Protein AF-A0A4Q5M179-F1 (afdb_monomer_lite)

pLDDT: mean 71.08, std 13.25, range [35.0, 88.94]

Secondary structure (DSSP, 8-state):
-HHHHHHHHHHHHHHHHHHHHHTT-HHHHHHHHHHHHHHHSHHHHHHHHHHHHHHHHHHHHHTT-SS------HHHHHHHHHS-GGGHHHHHHHHHS-HHHHHHHHHHHHHSSEEPPGGGHHHHHHHHHTT-EEESSSSTTT-SEEEE-HHHHHHHHHHHHHT--

Radius of gyration: 29.28 Å; chains: 1; bounding box: 55×24×81 Å

Organism: NCBI:txid2492393

Sequence (165 aa):
MQKLKKPFLIVILLALCGYATYEKMQTLAIVAIILLILVLYIEVVKRFADLLFALASKTRQARIGEVEFNIHDPLKQAIIENIEIDKSWAKAIFAELSSSHIGLLLAISKAGKFKCQNNIKNTLRDLRAKGLLEHNKPSMTDSDTVWLTDFGTELVQIITTSTKK

Structure (mmCIF, N/CA/C/O backbone):
data_AF-A0A4Q5M179-F1
#
_entry.id   AF-A0A4Q5M179-F1
#
loop_
_atom_site.group_PDB
_atom_site.id
_atom_site.type_symbol
_atom_site.label_atom_id
_atom_site.label_alt_id
_atom_site.label_comp_id
_atom_site.label_asym_id
_atom_site.label_entity_id
_atom_site.label_seq_id
_atom_site.pdbx_PDB_ins_code
_atom_site.Cartn_x
_atom_site.Cartn_y
_atom_site.Cartn_z
_atom_site.occupancy
_atom_site.B_iso_or_equiv
_atom_site.auth_seq_id
_atom_site.auth_comp_id
_atom_site.auth_asym_id
_atom_site.auth_atom_id
_atom_site.pdbx_PDB_model_num
ATOM 1 N N . MET A 1 1 ? 24.301 -11.631 -25.059 1.00 43.28 1 MET A N 1
ATOM 2 C CA . MET A 1 1 ? 24.292 -11.716 -26.543 1.00 43.28 1 MET A CA 1
ATOM 3 C C . MET A 1 1 ? 23.771 -10.472 -27.288 1.00 43.28 1 MET A C 1
ATOM 5 O O . MET A 1 1 ? 24.171 -10.299 -28.428 1.00 43.28 1 MET A O 1
ATOM 9 N N . GLN A 1 2 ? 22.922 -9.591 -26.728 1.00 49.38 2 GLN A N 1
ATOM 10 C CA . GLN A 1 2 ? 22.408 -8.412 -27.470 1.00 49.38 2 GLN A CA 1
ATOM 11 C C . GLN A 1 2 ? 23.420 -7.260 -27.659 1.00 49.38 2 GLN A C 1
ATOM 13 O O . GLN A 1 2 ? 23.359 -6.567 -28.671 1.00 49.38 2 GLN A O 1
ATOM 18 N N . LYS A 1 3 ? 24.376 -7.072 -26.736 1.00 52.25 3 LYS A N 1
ATOM 19 C CA . LYS A 1 3 ? 25.337 -5.951 -26.794 1.00 52.25 3 LYS A CA 1
ATOM 20 C C . LYS A 1 3 ? 26.314 -6.024 -27.977 1.00 52.25 3 LYS A C 1
ATOM 22 O O . LYS A 1 3 ? 26.629 -4.988 -28.536 1.00 52.25 3 LYS A O 1
ATOM 27 N N . LEU A 1 4 ? 26.725 -7.225 -28.399 1.00 55.75 4 LEU A N 1
ATOM 28 C CA . LEU A 1 4 ? 27.600 -7.424 -29.570 1.00 55.75 4 LEU A CA 1
ATOM 29 C C . LEU A 1 4 ? 26.869 -7.269 -30.915 1.00 55.75 4 LEU A C 1
ATOM 31 O O . LEU A 1 4 ? 27.500 -6.959 -31.918 1.00 55.75 4 LEU A O 1
ATOM 35 N N . LYS A 1 5 ? 25.539 -7.434 -30.947 1.00 65.19 5 LYS A N 1
ATOM 36 C CA . LYS A 1 5 ? 24.752 -7.330 -32.188 1.00 65.19 5 LYS A CA 1
ATOM 37 C C . LYS A 1 5 ? 24.554 -5.882 -32.644 1.00 65.19 5 LYS A C 1
ATOM 39 O O . LYS A 1 5 ? 24.531 -5.632 -33.839 1.00 65.19 5 LYS A O 1
ATOM 44 N N . LYS A 1 6 ? 24.451 -4.927 -31.711 1.00 67.56 6 LYS A N 1
ATOM 45 C CA . LYS A 1 6 ? 24.296 -3.492 -32.016 1.00 67.56 6 LYS A CA 1
ATOM 46 C C . LYS A 1 6 ? 25.460 -2.886 -32.816 1.00 67.56 6 LYS A C 1
ATOM 48 O O . LYS A 1 6 ? 25.179 -2.331 -33.873 1.00 67.56 6 LYS A O 1
ATOM 53 N N . PRO A 1 7 ? 26.733 -2.983 -32.376 1.00 74.12 7 PRO A N 1
ATOM 54 C CA . PRO A 1 7 ? 27.845 -2.399 -33.124 1.00 74.12 7 PRO A CA 1
ATOM 55 C C . PRO A 1 7 ? 27.995 -3.055 -34.500 1.00 74.12 7 PRO A C 1
ATOM 57 O O . PRO A 1 7 ? 28.206 -2.359 -35.484 1.00 74.12 7 PRO A O 1
ATOM 60 N N . PHE A 1 8 ? 27.777 -4.369 -34.594 1.00 78.56 8 PHE A N 1
ATOM 61 C CA . PHE A 1 8 ? 27.796 -5.089 -35.867 1.00 78.56 8 PHE A CA 1
ATOM 62 C C . PHE A 1 8 ? 26.708 -4.599 -36.841 1.00 78.56 8 PHE A C 1
ATOM 64 O O . PHE A 1 8 ? 26.979 -4.365 -38.015 1.00 78.56 8 PHE A O 1
ATOM 71 N N . LEU A 1 9 ? 25.489 -4.369 -36.345 1.00 76.50 9 LEU A N 1
ATOM 72 C CA . LEU A 1 9 ? 24.370 -3.873 -37.149 1.00 76.50 9 LEU A CA 1
ATOM 73 C C . LEU A 1 9 ? 24.590 -2.426 -37.628 1.00 76.50 9 LEU A C 1
ATOM 75 O O . LEU A 1 9 ? 24.253 -2.102 -38.763 1.00 76.50 9 LEU A O 1
ATOM 79 N N . ILE A 1 10 ? 25.205 -1.577 -36.796 1.00 78.69 10 ILE A N 1
ATOM 80 C CA . ILE A 1 10 ? 25.577 -0.198 -37.159 1.00 78.69 10 ILE A CA 1
ATOM 81 C C . ILE A 1 10 ? 26.621 -0.195 -38.284 1.00 78.69 10 ILE A C 1
ATOM 83 O O . ILE A 1 10 ? 26.483 0.570 -39.235 1.00 78.69 10 ILE A O 1
ATOM 87 N N . VAL A 1 11 ? 27.627 -1.073 -38.215 1.00 81.69 11 VAL A N 1
ATOM 88 C CA . VAL A 1 11 ? 28.660 -1.195 -39.259 1.00 81.69 11 VAL A CA 1
ATOM 89 C C . VAL A 1 11 ? 28.051 -1.633 -40.594 1.00 81.69 11 VAL A C 1
ATOM 91 O O . VAL A 1 11 ? 28.370 -1.047 -41.627 1.00 81.69 11 VAL A O 1
ATOM 94 N N . ILE A 1 12 ? 27.124 -2.598 -40.581 1.00 81.75 12 ILE A N 1
ATOM 95 C CA . ILE A 1 12 ? 26.412 -3.032 -41.794 1.00 81.75 12 ILE A CA 1
ATOM 96 C C . ILE A 1 12 ? 25.579 -1.888 -42.382 1.00 81.75 12 ILE A C 1
ATOM 98 O O . ILE A 1 12 ? 25.633 -1.659 -43.586 1.00 81.75 12 ILE A O 1
ATOM 102 N N . LEU A 1 13 ? 24.842 -1.143 -41.552 1.00 78.44 13 LEU A N 1
ATOM 103 C CA . LEU A 1 13 ? 24.022 -0.010 -42.000 1.00 78.44 13 LEU A CA 1
ATOM 104 C C . LEU A 1 13 ? 24.863 1.134 -42.583 1.00 78.44 13 LEU A C 1
ATOM 106 O O . LEU A 1 13 ? 24.464 1.721 -43.586 1.00 78.44 13 LEU A O 1
ATOM 110 N N . LEU A 1 14 ? 26.037 1.421 -42.010 1.00 79.81 14 LEU A N 1
ATOM 111 C CA . LEU A 1 14 ? 26.976 2.408 -42.558 1.00 79.81 14 LEU A CA 1
ATOM 112 C C . LEU A 1 14 ? 27.533 1.974 -43.917 1.00 79.81 14 LEU A C 1
ATOM 114 O O . LEU A 1 14 ? 27.564 2.782 -44.845 1.00 79.81 14 LEU A O 1
ATOM 118 N N . ALA A 1 15 ? 27.918 0.703 -44.059 1.00 80.12 15 ALA A N 1
ATOM 119 C CA . ALA A 1 15 ? 28.390 0.155 -45.330 1.00 80.12 15 ALA A CA 1
ATOM 120 C C . ALA A 1 15 ? 27.290 0.184 -46.406 1.00 80.12 15 ALA A C 1
ATOM 122 O O . ALA A 1 15 ? 27.542 0.598 -47.537 1.00 80.12 15 ALA A O 1
ATOM 123 N N . LEU A 1 16 ? 26.055 -0.176 -46.038 1.00 78.69 16 LEU A N 1
ATOM 124 C CA . LEU A 1 16 ? 24.899 -0.137 -46.935 1.00 78.69 16 LEU A CA 1
ATOM 125 C C . LEU A 1 16 ? 24.558 1.297 -47.361 1.00 78.69 16 LEU A C 1
ATOM 127 O O . LEU A 1 16 ? 24.236 1.535 -48.520 1.00 78.69 16 LEU A O 1
ATOM 131 N N . CYS A 1 17 ? 24.659 2.256 -46.438 1.00 76.81 17 CYS A N 1
ATOM 132 C CA . CYS A 1 17 ? 24.431 3.669 -46.719 1.00 76.81 17 CYS A CA 1
ATOM 133 C C . CYS A 1 17 ? 25.499 4.224 -47.671 1.00 76.81 17 CYS A C 1
ATOM 135 O O . CYS A 1 17 ? 25.160 4.892 -48.648 1.00 76.81 17 CYS A O 1
ATOM 137 N N . GLY A 1 18 ? 26.777 3.910 -47.438 1.00 75.38 18 GLY A N 1
ATOM 138 C CA . GLY A 1 18 ? 27.869 4.297 -48.336 1.00 75.38 18 GLY A CA 1
ATOM 139 C C . GLY A 1 18 ? 27.685 3.730 -49.745 1.00 75.38 18 GLY A C 1
ATOM 140 O O . GLY A 1 18 ? 27.782 4.467 -50.725 1.00 75.38 18 GLY A O 1
ATOM 141 N N . TYR A 1 19 ? 27.319 2.449 -49.842 1.00 80.31 19 TYR A N 1
ATOM 142 C CA . TYR A 1 19 ? 27.065 1.779 -51.117 1.00 80.31 19 TYR A CA 1
ATOM 143 C C . TYR A 1 19 ? 25.837 2.343 -51.854 1.00 80.31 19 TYR A C 1
ATOM 145 O O . TYR A 1 19 ? 25.917 2.661 -53.038 1.00 80.31 19 TYR A O 1
ATOM 153 N N . ALA A 1 20 ? 24.722 2.561 -51.153 1.00 78.25 20 ALA A N 1
ATOM 154 C CA . ALA A 1 20 ? 23.508 3.133 -51.739 1.00 78.25 20 ALA A CA 1
ATOM 155 C C . ALA A 1 20 ? 23.716 4.569 -52.248 1.00 78.25 20 ALA A C 1
ATOM 157 O O . ALA A 1 20 ? 23.152 4.956 -53.271 1.00 78.25 20 ALA A O 1
ATOM 158 N N . THR A 1 21 ? 24.543 5.357 -51.553 1.00 74.56 21 THR A N 1
ATOM 159 C CA . THR A 1 21 ? 24.880 6.724 -51.978 1.00 74.56 21 THR A CA 1
ATOM 160 C C . THR A 1 21 ? 25.769 6.710 -53.226 1.00 74.56 21 THR A C 1
ATOM 162 O O . THR A 1 21 ? 25.580 7.535 -54.118 1.00 74.56 21 THR A O 1
ATOM 165 N N . TYR A 1 22 ? 26.687 5.742 -53.325 1.00 79.69 22 TYR A N 1
ATOM 166 C CA . TYR A 1 22 ? 27.546 5.538 -54.496 1.00 79.69 22 TYR A CA 1
ATOM 167 C C . TYR A 1 22 ? 26.743 5.149 -55.751 1.00 79.69 22 TYR A C 1
ATOM 169 O O . TYR A 1 22 ? 26.919 5.752 -56.807 1.00 79.69 22 TYR A O 1
ATOM 177 N N . GLU A 1 23 ? 25.786 4.228 -55.613 1.00 83.69 23 GLU A N 1
ATOM 17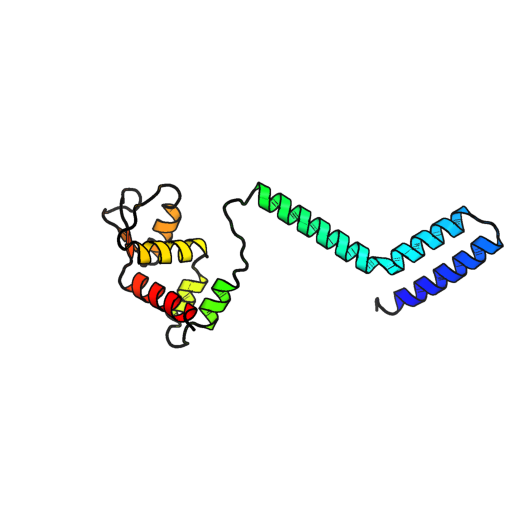8 C CA . GLU A 1 23 ? 24.858 3.794 -56.677 1.00 83.69 23 GLU A CA 1
ATOM 179 C C . GLU A 1 23 ? 23.720 4.802 -56.962 1.00 83.69 23 GLU A C 1
ATOM 181 O O . GLU A 1 23 ? 22.835 4.541 -57.775 1.00 83.69 23 GLU A O 1
ATOM 186 N N . LYS A 1 24 ? 23.711 5.974 -56.305 1.00 78.44 24 LYS A N 1
ATOM 187 C CA . LYS A 1 24 ? 22.660 7.010 -56.421 1.00 78.44 24 LYS A CA 1
ATOM 188 C 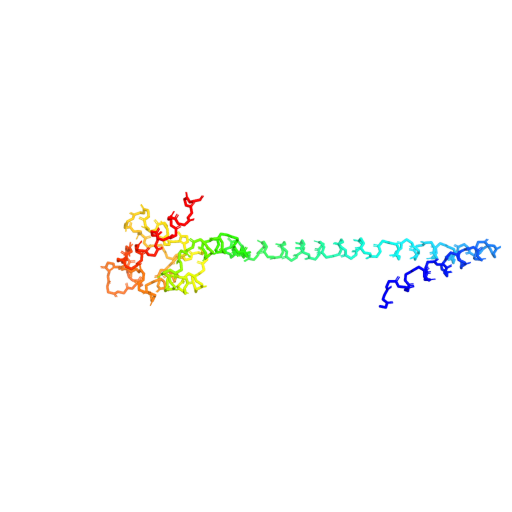C . LYS A 1 24 ? 21.242 6.514 -56.082 1.00 78.44 24 LYS A C 1
ATOM 190 O O . LYS A 1 24 ? 20.249 7.113 -56.500 1.00 78.44 24 LYS A O 1
ATOM 195 N N . MET A 1 25 ? 21.120 5.469 -55.265 1.00 80.06 25 MET A N 1
ATOM 196 C CA . MET A 1 25 ? 19.843 4.924 -54.791 1.00 80.06 25 MET A CA 1
ATOM 197 C C . MET A 1 25 ? 19.331 5.719 -53.582 1.00 80.06 25 MET A C 1
ATOM 199 O O . MET A 1 25 ? 19.440 5.298 -52.428 1.00 80.06 25 MET A O 1
ATOM 203 N N . GLN A 1 26 ? 18.765 6.898 -53.854 1.00 76.62 26 GLN A N 1
ATOM 204 C CA . GLN A 1 26 ? 18.346 7.873 -52.836 1.00 76.62 26 GLN A CA 1
ATOM 205 C C . GLN A 1 26 ? 17.355 7.304 -51.809 1.00 76.62 26 GLN A C 1
ATOM 207 O O . GLN A 1 26 ? 17.496 7.547 -50.612 1.00 76.62 26 GLN A O 1
ATOM 212 N N . THR A 1 27 ? 16.379 6.510 -52.250 1.00 76.75 27 THR A N 1
ATOM 213 C CA . THR A 1 27 ? 15.378 5.887 -51.369 1.00 76.75 27 THR A CA 1
ATOM 214 C C . THR A 1 27 ? 16.014 4.914 -50.381 1.00 76.75 27 THR A C 1
ATOM 216 O O . THR A 1 27 ? 15.678 4.921 -49.199 1.00 76.75 27 THR A O 1
ATOM 219 N N . LEU A 1 28 ? 16.978 4.117 -50.840 1.00 74.81 28 LEU A N 1
ATOM 220 C CA . LEU A 1 28 ? 17.655 3.108 -50.029 1.00 74.81 28 LEU A CA 1
ATOM 221 C C . LEU A 1 28 ? 18.614 3.757 -49.017 1.00 74.81 28 LEU A C 1
ATOM 223 O O . LEU A 1 28 ? 18.662 3.337 -47.860 1.00 74.81 28 LEU A O 1
ATOM 227 N N . ALA A 1 29 ? 19.286 4.844 -49.407 1.00 71.94 29 ALA A N 1
ATOM 228 C CA . ALA A 1 29 ? 20.099 5.660 -48.505 1.00 71.94 29 ALA A CA 1
ATOM 229 C C . ALA A 1 29 ? 19.256 6.319 -47.395 1.00 71.94 29 ALA A C 1
ATOM 231 O O . ALA A 1 29 ? 19.616 6.239 -46.221 1.00 71.94 29 ALA A O 1
ATOM 232 N N . ILE A 1 30 ? 18.097 6.900 -47.733 1.00 76.56 30 ILE A N 1
ATOM 233 C CA . ILE A 1 30 ? 17.184 7.503 -46.745 1.00 76.56 30 ILE A CA 1
ATOM 234 C C . ILE A 1 30 ? 16.686 6.446 -45.751 1.00 76.56 30 ILE A C 1
ATOM 236 O O . ILE A 1 30 ? 16.723 6.669 -44.540 1.00 76.56 30 ILE A O 1
ATOM 240 N N . VAL A 1 31 ? 16.273 5.272 -46.237 1.00 78.69 31 VAL A N 1
ATOM 241 C CA . VAL A 1 31 ? 15.811 4.170 -45.377 1.00 78.69 31 VAL A CA 1
ATOM 242 C C . VAL A 1 31 ? 16.931 3.669 -44.456 1.00 78.69 31 VAL A C 1
ATOM 244 O O . VAL A 1 31 ? 16.685 3.444 -43.269 1.00 78.69 31 VAL A O 1
ATOM 247 N N . ALA A 1 32 ? 18.166 3.550 -44.953 1.00 77.25 32 ALA A N 1
ATOM 248 C CA . ALA A 1 32 ? 19.320 3.154 -44.146 1.00 77.25 32 ALA A CA 1
ATOM 249 C C . ALA A 1 32 ? 19.644 4.179 -43.044 1.00 77.25 32 ALA A C 1
ATOM 251 O O . ALA A 1 32 ? 19.895 3.790 -41.902 1.00 77.25 32 ALA A O 1
ATOM 252 N N . ILE A 1 33 ? 19.571 5.480 -43.346 1.00 76.69 33 ILE A N 1
ATOM 253 C CA . ILE A 1 33 ? 19.769 6.556 -42.361 1.00 76.69 33 ILE A CA 1
ATOM 254 C C . ILE A 1 33 ? 18.683 6.509 -41.279 1.00 76.69 33 ILE A C 1
ATOM 256 O O . ILE A 1 33 ? 18.998 6.565 -40.089 1.00 76.69 33 ILE A O 1
ATOM 260 N N . ILE A 1 34 ? 17.415 6.347 -41.667 1.00 80.12 34 ILE A N 1
ATOM 261 C CA . ILE A 1 34 ? 16.295 6.238 -40.718 1.00 80.12 34 ILE A CA 1
ATOM 262 C C . ILE A 1 34 ? 16.485 5.025 -39.798 1.00 80.12 34 ILE A C 1
ATOM 264 O O . ILE A 1 34 ? 16.346 5.148 -38.580 1.00 80.12 34 ILE A O 1
ATOM 268 N N . LEU A 1 35 ? 16.853 3.866 -40.351 1.00 78.06 35 LEU A N 1
ATOM 269 C CA . LEU A 1 35 ? 17.124 2.657 -39.568 1.00 78.06 35 LEU A CA 1
ATOM 270 C C . LEU A 1 35 ? 18.316 2.830 -38.621 1.00 78.06 35 LEU A C 1
ATOM 272 O O . LEU A 1 35 ? 18.264 2.359 -37.485 1.00 78.06 35 LEU A O 1
ATOM 276 N N . LEU A 1 36 ? 19.366 3.532 -39.049 1.00 78.75 36 LEU A N 1
ATOM 277 C CA . LEU A 1 36 ? 20.541 3.811 -38.225 1.00 78.75 36 LEU A CA 1
ATOM 278 C C . LEU A 1 36 ? 20.185 4.697 -37.022 1.00 78.75 36 LEU A C 1
ATOM 280 O O . LEU A 1 36 ? 20.564 4.377 -35.893 1.00 78.75 36 LEU A O 1
ATOM 284 N N . ILE A 1 37 ? 19.379 5.742 -37.233 1.00 77.25 37 ILE A N 1
ATOM 285 C CA . ILE A 1 37 ? 18.831 6.574 -36.151 1.00 77.25 37 ILE A CA 1
ATOM 286 C C . ILE A 1 37 ? 17.985 5.710 -35.207 1.00 77.25 37 ILE A C 1
ATOM 288 O O . ILE A 1 37 ? 18.162 5.752 -33.990 1.00 77.25 37 ILE A O 1
ATOM 292 N N . LEU A 1 38 ? 17.108 4.866 -35.747 1.00 74.75 38 LEU A N 1
ATOM 293 C CA . LEU A 1 38 ? 16.210 4.034 -34.948 1.00 74.75 38 LEU A CA 1
ATOM 294 C C . LEU A 1 38 ? 16.976 3.031 -34.069 1.00 74.75 38 LEU A C 1
ATOM 296 O O . LEU A 1 38 ? 16.608 2.821 -32.916 1.00 74.75 38 LEU A O 1
ATOM 300 N N . VAL A 1 39 ? 18.077 2.463 -34.567 1.00 77.44 39 VAL A N 1
ATOM 301 C CA . VAL A 1 39 ? 18.948 1.542 -33.815 1.00 77.44 39 VAL A CA 1
ATOM 302 C C . VAL A 1 39 ? 19.731 2.263 -32.715 1.00 77.44 39 VAL A C 1
ATOM 304 O O . VAL A 1 39 ? 19.843 1.727 -31.607 1.00 77.44 39 VAL A O 1
ATOM 307 N N . LEU A 1 40 ? 20.238 3.470 -32.986 1.00 73.31 40 LEU A N 1
ATOM 308 C CA . LEU A 1 40 ? 20.937 4.293 -31.990 1.00 73.31 40 LEU A CA 1
ATOM 309 C C . LEU A 1 40 ? 19.998 4.715 -30.857 1.00 73.31 40 LEU A C 1
ATOM 311 O O . LEU A 1 40 ? 20.344 4.595 -29.681 1.00 73.31 40 LEU A O 1
ATOM 315 N N . TYR A 1 41 ? 18.782 5.130 -31.203 1.00 73.81 41 TYR A N 1
ATOM 316 C CA . TYR A 1 41 ? 17.801 5.636 -30.249 1.00 73.81 41 TYR A CA 1
ATOM 317 C C . TYR A 1 41 ? 16.826 4.570 -29.745 1.00 73.81 41 TYR A C 1
ATOM 319 O O . TYR A 1 41 ? 15.918 4.905 -28.994 1.00 73.81 41 TYR A O 1
ATOM 327 N N . ILE A 1 42 ? 17.011 3.283 -30.060 1.00 73.06 42 ILE A N 1
ATOM 328 C CA . ILE A 1 42 ? 16.057 2.225 -29.680 1.00 73.06 42 ILE A CA 1
ATOM 329 C C . ILE A 1 42 ? 15.828 2.139 -28.164 1.00 73.06 42 ILE A C 1
ATOM 331 O O . ILE A 1 42 ? 14.733 1.814 -27.715 1.00 73.06 42 ILE A O 1
ATOM 335 N N . GLU A 1 43 ? 16.848 2.445 -27.358 1.00 68.44 43 GLU A N 1
ATOM 336 C CA . GLU A 1 43 ? 16.732 2.483 -25.893 1.00 68.44 43 GLU A CA 1
ATOM 337 C C . GLU A 1 43 ? 15.994 3.733 -25.408 1.00 68.44 43 GLU A C 1
ATOM 339 O O . GLU A 1 43 ? 15.221 3.657 -24.456 1.00 68.44 43 GLU A O 1
ATOM 344 N N . VAL A 1 44 ? 16.178 4.862 -26.094 1.00 68.25 44 VAL A N 1
ATOM 345 C CA . VAL A 1 44 ? 15.466 6.114 -25.815 1.00 68.25 44 VAL A CA 1
ATOM 346 C C . VAL A 1 44 ? 13.997 5.971 -26.207 1.00 68.25 44 VAL A C 1
ATOM 348 O O . VAL A 1 44 ? 13.128 6.268 -25.398 1.00 68.25 44 VAL A O 1
ATOM 351 N N . VAL A 1 45 ? 13.704 5.419 -27.386 1.00 66.81 45 VAL A N 1
ATOM 352 C CA . VAL A 1 45 ? 12.340 5.144 -27.861 1.00 66.81 45 VAL A CA 1
ATOM 353 C C . VAL A 1 45 ? 11.629 4.152 -26.946 1.00 66.81 45 VAL A C 1
ATOM 355 O O . VAL A 1 45 ? 10.471 4.375 -26.618 1.00 66.81 45 VAL A O 1
ATOM 358 N N . LYS A 1 46 ? 12.313 3.105 -26.464 1.00 68.75 46 LYS A N 1
ATOM 359 C CA . LYS A 1 46 ? 11.741 2.199 -25.454 1.00 68.75 46 LYS A CA 1
ATOM 360 C C . LYS A 1 46 ? 11.427 2.919 -24.150 1.00 68.75 46 LYS A C 1
ATOM 362 O O . LYS A 1 46 ? 10.320 2.779 -23.658 1.00 68.75 46 LYS A O 1
ATOM 367 N N . ARG A 1 47 ? 12.340 3.752 -23.640 1.00 64.81 47 ARG A N 1
ATOM 368 C CA . ARG A 1 47 ? 12.071 4.567 -22.443 1.00 64.81 47 ARG A CA 1
ATOM 369 C C . ARG A 1 47 ? 10.902 5.526 -22.647 1.00 64.81 47 ARG A C 1
ATOM 371 O O . ARG A 1 47 ? 10.095 5.675 -21.743 1.00 64.81 47 ARG A O 1
ATOM 378 N N . PHE A 1 48 ? 10.783 6.152 -23.816 1.00 67.19 48 PHE A N 1
ATOM 379 C CA . PHE A 1 48 ? 9.646 7.013 -24.141 1.00 67.19 48 PHE A CA 1
ATOM 380 C C . PHE A 1 48 ? 8.343 6.225 -24.279 1.00 67.19 48 PHE A C 1
ATOM 382 O O . PHE A 1 48 ? 7.317 6.684 -23.790 1.00 67.19 48 PHE A O 1
ATOM 389 N N . ALA A 1 49 ? 8.370 5.042 -24.891 1.00 67.94 49 ALA A N 1
ATOM 390 C CA . ALA A 1 49 ? 7.211 4.163 -24.984 1.00 67.94 49 ALA A CA 1
ATOM 391 C C . ALA A 1 49 ? 6.776 3.672 -23.597 1.00 67.94 49 ALA A C 1
ATOM 393 O O . ALA A 1 49 ? 5.592 3.735 -23.289 1.00 67.94 49 ALA A O 1
ATOM 394 N N . ASP A 1 50 ? 7.719 3.280 -22.740 1.00 69.69 50 ASP A N 1
ATOM 395 C CA . ASP A 1 50 ? 7.455 2.901 -21.350 1.00 69.69 50 ASP A CA 1
ATOM 396 C C . ASP A 1 50 ? 6.908 4.087 -20.550 1.00 69.69 50 ASP A C 1
ATOM 398 O O . ASP A 1 50 ? 5.962 3.925 -19.787 1.00 69.69 50 ASP A O 1
ATOM 402 N N . LEU A 1 51 ? 7.440 5.297 -20.754 1.00 66.25 51 LEU A N 1
ATOM 403 C CA . LEU A 1 51 ? 6.928 6.518 -20.129 1.00 66.25 51 LEU A CA 1
ATOM 404 C C . LEU A 1 51 ? 5.526 6.874 -20.623 1.00 66.25 51 LEU A C 1
ATOM 406 O O . LEU A 1 51 ? 4.697 7.273 -19.814 1.00 66.25 51 LEU A O 1
ATOM 410 N N . LEU A 1 52 ? 5.236 6.711 -21.914 1.00 69.50 52 LEU A N 1
ATOM 411 C CA . LEU A 1 52 ? 3.908 6.938 -22.484 1.00 69.50 52 LEU A CA 1
ATOM 412 C C . LEU A 1 52 ? 2.910 5.879 -22.020 1.00 69.50 52 LEU A C 1
ATOM 414 O O . LEU A 1 52 ? 1.780 6.228 -21.696 1.00 69.50 52 LEU A O 1
ATOM 418 N N . PHE A 1 53 ? 3.319 4.614 -21.920 1.00 68.19 53 PHE A N 1
ATOM 419 C CA . PHE A 1 53 ? 2.501 3.553 -21.336 1.00 68.19 53 PHE A CA 1
ATOM 420 C C . PHE A 1 53 ? 2.271 3.782 -19.845 1.00 68.19 53 PHE A C 1
ATOM 422 O O . PHE A 1 53 ? 1.143 3.625 -19.389 1.00 68.19 53 PHE A O 1
ATOM 429 N N . ALA A 1 54 ? 3.290 4.214 -19.101 1.00 65.38 54 ALA A N 1
ATOM 430 C CA . ALA A 1 54 ? 3.175 4.569 -17.692 1.00 65.38 54 ALA A CA 1
ATOM 431 C C . ALA A 1 54 ? 2.302 5.814 -17.489 1.00 65.38 54 ALA A C 1
ATOM 433 O O . ALA A 1 54 ? 1.520 5.867 -16.544 1.00 65.38 54 ALA A O 1
ATOM 434 N N . LEU A 1 55 ? 2.386 6.815 -18.371 1.00 61.81 55 LEU A N 1
ATOM 435 C CA . LEU A 1 55 ? 1.480 7.960 -18.347 1.00 61.81 55 LEU A CA 1
ATOM 436 C C . LEU A 1 55 ? 0.062 7.522 -18.700 1.00 61.81 55 LEU A C 1
ATOM 438 O O . LEU A 1 55 ? -0.864 7.878 -17.984 1.00 61.81 55 LEU A O 1
ATOM 442 N N . ALA A 1 56 ? -0.137 6.727 -19.748 1.00 63.44 56 ALA A N 1
ATOM 443 C CA . ALA A 1 56 ? -1.456 6.250 -20.153 1.00 63.44 56 ALA A CA 1
ATOM 444 C C . ALA A 1 56 ? -2.094 5.360 -19.077 1.00 63.44 56 ALA A C 1
ATOM 446 O O . ALA A 1 56 ? -3.283 5.506 -18.787 1.00 63.44 56 ALA A O 1
ATOM 447 N N . SER A 1 57 ? -1.314 4.496 -18.422 1.00 56.81 57 SER A N 1
ATOM 448 C CA . SER A 1 57 ? -1.778 3.681 -17.298 1.00 56.81 57 SER A CA 1
ATOM 449 C C . SER A 1 57 ? -2.108 4.546 -16.085 1.00 56.81 57 SER A C 1
ATOM 451 O O . SER A 1 57 ? -3.161 4.346 -15.486 1.00 56.81 57 SER A O 1
ATOM 453 N N . LYS A 1 58 ? -1.285 5.558 -15.773 1.00 54.72 58 LYS A N 1
ATOM 454 C CA . LYS A 1 58 ? -1.553 6.527 -14.697 1.00 54.72 58 LYS A CA 1
ATOM 455 C C . LYS A 1 58 ? -2.760 7.413 -14.988 1.00 54.72 58 LYS A C 1
ATOM 457 O O . LYS A 1 58 ? -3.522 7.702 -14.079 1.00 54.72 58 LYS A O 1
ATOM 462 N N . THR A 1 59 ? -2.989 7.798 -16.240 1.00 56.72 59 THR A N 1
ATOM 463 C CA . THR A 1 59 ? -4.131 8.642 -16.634 1.00 56.72 59 THR A CA 1
ATOM 464 C C . THR A 1 59 ? -5.430 7.829 -16.650 1.00 56.72 59 THR A C 1
ATOM 466 O O . THR A 1 59 ? -6.482 8.321 -16.247 1.00 56.72 59 THR A O 1
ATOM 469 N N . ARG A 1 60 ? -5.366 6.548 -17.042 1.00 48.09 60 ARG A N 1
ATOM 470 C CA . ARG A 1 60 ? -6.496 5.611 -16.936 1.00 48.09 60 ARG A CA 1
ATOM 471 C C . ARG A 1 60 ? -6.801 5.246 -15.478 1.00 48.09 60 ARG A C 1
ATOM 473 O O . ARG A 1 60 ? -7.972 5.155 -15.129 1.00 48.09 60 ARG A O 1
ATOM 480 N N . GLN A 1 61 ? -5.779 5.113 -14.628 1.00 44.69 61 GLN A N 1
ATOM 481 C CA . GLN A 1 61 ? -5.938 4.983 -13.174 1.00 44.69 61 GLN A CA 1
ATOM 482 C C . GLN A 1 61 ? -6.487 6.263 -12.534 1.00 44.69 61 GLN A C 1
ATOM 484 O O . GLN A 1 61 ? -7.363 6.160 -11.691 1.00 44.69 61 GLN A O 1
ATOM 489 N N . ALA A 1 62 ? -6.081 7.456 -12.971 1.00 43.25 62 ALA A N 1
ATOM 490 C CA . ALA A 1 62 ? -6.610 8.720 -12.451 1.00 43.25 62 ALA A CA 1
ATOM 491 C C . ALA A 1 62 ? -8.105 8.916 -12.760 1.00 43.25 62 ALA A C 1
ATOM 493 O O . ALA A 1 62 ? -8.818 9.527 -11.974 1.00 43.25 62 ALA A O 1
ATOM 494 N N . ARG A 1 63 ? -8.608 8.359 -13.872 1.00 42.72 63 ARG A N 1
ATOM 495 C CA . ARG A 1 63 ? -10.034 8.439 -14.239 1.00 42.72 63 ARG A CA 1
ATOM 496 C C . ARG A 1 63 ? -10.922 7.396 -13.541 1.00 42.72 63 ARG A C 1
ATOM 498 O O . ARG A 1 63 ? -12.139 7.503 -13.626 1.00 42.72 63 ARG A O 1
ATOM 505 N N . ILE A 1 64 ? -10.331 6.385 -12.896 1.00 44.81 64 ILE A N 1
ATOM 506 C CA . ILE A 1 64 ? -11.047 5.304 -12.186 1.00 44.81 64 ILE A CA 1
ATOM 507 C C . ILE A 1 64 ? -10.746 5.316 -10.669 1.00 44.81 64 ILE A C 1
ATOM 509 O O . ILE A 1 64 ? -11.499 4.749 -9.887 1.00 44.81 64 ILE A O 1
ATOM 513 N N . GLY A 1 65 ? -9.682 5.994 -10.231 1.00 35.00 65 GLY A N 1
ATOM 514 C CA . GLY A 1 65 ? -9.084 5.853 -8.904 1.00 35.00 65 GLY A CA 1
ATOM 515 C C . GLY A 1 65 ? -8.883 7.166 -8.154 1.00 35.00 65 GLY A C 1
ATOM 516 O O . GLY A 1 65 ? -7.826 7.366 -7.569 1.00 35.00 65 GLY A O 1
ATOM 517 N N . GLU A 1 66 ? -9.895 8.032 -8.096 1.00 40.41 66 GLU A N 1
ATOM 518 C CA . GLU A 1 66 ? -9.951 9.100 -7.078 1.00 40.41 66 GLU A CA 1
ATOM 519 C C . GLU A 1 66 ? -10.086 8.560 -5.635 1.00 40.41 66 GLU A C 1
ATOM 521 O O . GLU A 1 66 ? -10.160 9.344 -4.695 1.00 40.41 66 GLU A O 1
ATOM 526 N N . VAL A 1 67 ? -10.094 7.238 -5.410 1.00 41.91 67 VAL A N 1
ATOM 527 C CA . VAL A 1 67 ? -10.307 6.667 -4.063 1.00 41.91 67 VAL A CA 1
ATOM 528 C C . VAL A 1 67 ? -9.295 5.591 -3.654 1.00 41.91 67 VAL A C 1
ATOM 530 O O . VAL A 1 67 ? -9.131 5.336 -2.464 1.00 41.91 67 VAL A O 1
ATOM 533 N N . GLU A 1 68 ? -8.525 5.013 -4.573 1.00 36.72 68 GLU A N 1
ATOM 534 C CA . GLU A 1 68 ? -7.526 3.997 -4.221 1.00 36.72 68 GLU A CA 1
ATOM 535 C C . GLU A 1 68 ? -6.131 4.502 -4.555 1.00 36.72 68 GLU A C 1
ATOM 537 O O . GLU A 1 68 ? -5.530 4.186 -5.581 1.00 36.72 68 GLU A O 1
ATOM 542 N N . PHE A 1 69 ? -5.635 5.329 -3.635 1.00 39.16 69 PHE A N 1
ATOM 543 C CA . PHE A 1 69 ? -4.226 5.635 -3.440 1.00 39.16 69 PHE A CA 1
ATOM 544 C C . PHE A 1 69 ? -3.430 4.321 -3.378 1.00 39.16 69 PHE A C 1
ATOM 546 O O . PHE A 1 69 ? -3.183 3.756 -2.315 1.00 39.16 69 PHE A O 1
ATOM 553 N N . ASN A 1 70 ? -3.013 3.830 -4.543 1.00 36.62 70 ASN A N 1
ATOM 554 C CA . ASN A 1 70 ? -1.991 2.807 -4.680 1.00 36.62 70 ASN A CA 1
ATOM 555 C C . ASN A 1 70 ? -0.641 3.474 -4.402 1.00 36.62 70 ASN A C 1
ATOM 557 O O . ASN A 1 70 ? 0.195 3.660 -5.288 1.00 36.62 70 ASN A O 1
ATOM 561 N N . ILE A 1 71 ? -0.464 3.913 -3.156 1.00 42.56 71 ILE A N 1
ATOM 562 C CA . ILE A 1 71 ? 0.863 4.128 -2.624 1.00 42.56 71 ILE A CA 1
ATOM 563 C C . ILE A 1 71 ? 1.373 2.716 -2.347 1.00 42.56 71 ILE A C 1
ATOM 565 O O . ILE A 1 71 ? 0.909 2.025 -1.442 1.00 42.56 71 ILE A O 1
ATOM 569 N N . HIS A 1 72 ? 2.333 2.271 -3.151 1.00 43.12 72 HIS A N 1
ATOM 570 C CA . HIS A 1 72 ? 3.434 1.472 -2.625 1.00 43.12 72 HIS A CA 1
ATOM 571 C C . HIS A 1 72 ? 4.033 2.311 -1.490 1.00 43.12 72 HIS A C 1
ATOM 573 O O . HIS A 1 72 ? 4.877 3.156 -1.751 1.00 43.12 72 HIS A O 1
ATOM 579 N N . ASP A 1 73 ? 3.435 2.224 -0.301 1.00 53.09 73 ASP A N 1
ATOM 580 C CA . ASP A 1 73 ? 3.471 3.277 0.711 1.00 53.09 73 ASP A CA 1
ATOM 581 C C . ASP A 1 73 ? 4.833 3.281 1.410 1.00 53.09 73 ASP A C 1
ATOM 583 O O . ASP A 1 73 ? 5.051 2.438 2.287 1.00 53.09 73 ASP A O 1
ATOM 587 N N . PRO A 1 74 ? 5.769 4.192 1.057 1.00 54.00 74 PRO A N 1
ATOM 588 C CA . PRO A 1 74 ? 7.052 4.270 1.751 1.00 54.00 74 PRO A CA 1
ATOM 589 C C . PRO A 1 74 ? 6.837 4.556 3.245 1.00 54.00 74 PRO A C 1
ATOM 591 O O . PRO A 1 74 ? 7.653 4.162 4.069 1.00 54.00 74 PRO A O 1
ATOM 594 N N . LEU A 1 75 ? 5.693 5.149 3.609 1.00 55.47 75 LEU A N 1
ATOM 595 C CA . LEU A 1 75 ? 5.228 5.311 4.984 1.00 55.47 75 LEU A CA 1
ATOM 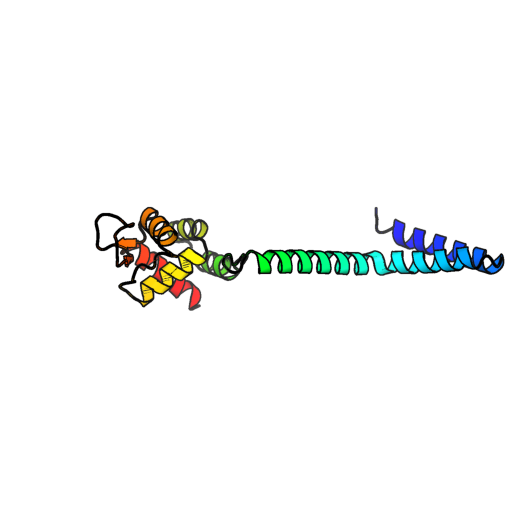596 C C . LEU A 1 75 ? 4.946 3.974 5.676 1.00 55.47 75 LEU A C 1
ATOM 598 O O . LEU A 1 75 ? 5.358 3.788 6.816 1.00 55.47 75 LEU A O 1
ATOM 602 N N . LYS A 1 76 ? 4.286 3.019 5.009 1.00 58.09 76 LYS A N 1
ATOM 603 C CA . LYS A 1 76 ? 3.983 1.708 5.605 1.00 58.09 76 LYS A CA 1
ATOM 604 C C . LYS A 1 76 ? 5.261 0.896 5.821 1.00 58.09 76 LYS A C 1
ATOM 606 O O . LYS A 1 76 ? 5.403 0.272 6.868 1.00 58.09 76 LYS A O 1
ATOM 611 N N . GLN A 1 77 ? 6.205 0.948 4.878 1.00 58.72 77 GLN A N 1
ATOM 612 C CA . GLN A 1 77 ? 7.530 0.338 5.052 1.00 58.72 77 GLN A CA 1
ATOM 613 C C . GLN A 1 77 ? 8.334 1.013 6.169 1.00 58.72 77 GLN A C 1
ATOM 615 O O . GLN A 1 77 ? 8.806 0.313 7.060 1.00 58.72 77 GLN A O 1
ATOM 620 N N . ALA A 1 78 ? 8.398 2.347 6.198 1.00 59.25 78 ALA A N 1
ATOM 621 C CA . ALA A 1 78 ? 9.097 3.084 7.250 1.00 59.25 78 ALA A CA 1
ATOM 622 C C . ALA A 1 78 ? 8.508 2.823 8.646 1.00 59.25 78 ALA A C 1
ATOM 624 O O . ALA A 1 78 ? 9.253 2.716 9.616 1.00 59.25 78 ALA A O 1
ATOM 625 N N . ILE A 1 79 ? 7.185 2.674 8.768 1.00 59.38 79 ILE A N 1
ATOM 626 C CA . ILE A 1 79 ? 6.543 2.305 10.035 1.00 59.38 79 ILE A CA 1
ATOM 627 C C . ILE A 1 79 ? 6.929 0.868 10.424 1.00 59.38 79 ILE A C 1
ATOM 629 O O . ILE A 1 79 ? 7.355 0.640 11.549 1.00 59.38 79 ILE A O 1
ATOM 633 N N . ILE A 1 80 ? 6.856 -0.108 9.512 1.00 60.28 80 ILE A N 1
ATOM 634 C CA . ILE A 1 80 ? 7.205 -1.515 9.809 1.00 60.28 80 ILE A CA 1
ATOM 635 C C . ILE A 1 80 ? 8.685 -1.681 10.203 1.00 60.28 80 ILE A C 1
ATOM 637 O O . ILE A 1 80 ? 8.997 -2.479 11.097 1.00 60.28 80 ILE A O 1
ATOM 641 N N . GLU A 1 81 ? 9.585 -0.935 9.561 1.00 59.09 81 GLU A N 1
ATOM 642 C CA . GLU A 1 81 ? 11.025 -0.945 9.848 1.00 59.09 81 GLU A CA 1
ATOM 643 C C . GLU A 1 81 ? 11.362 -0.265 11.184 1.00 59.09 81 GLU A C 1
ATOM 645 O O . GLU A 1 81 ? 12.212 -0.771 11.914 1.00 59.09 81 GLU A O 1
ATOM 650 N N . ASN A 1 82 ? 10.652 0.811 11.551 1.00 57.75 82 ASN A N 1
ATOM 651 C CA . ASN A 1 82 ? 10.868 1.545 12.806 1.00 57.75 82 ASN A CA 1
ATOM 652 C C . ASN A 1 82 ? 10.101 0.987 14.018 1.00 57.75 82 ASN A C 1
ATOM 654 O O . ASN A 1 82 ? 10.327 1.437 15.143 1.00 57.75 82 ASN A O 1
ATOM 658 N N . ILE A 1 83 ? 9.201 0.016 13.833 1.00 62.06 83 ILE A N 1
ATOM 659 C CA . ILE A 1 83 ? 8.583 -0.699 14.955 1.00 62.06 83 ILE A CA 1
ATOM 660 C C . ILE A 1 83 ? 9.638 -1.604 15.608 1.00 62.06 83 ILE A C 1
ATOM 662 O O . ILE A 1 83 ? 10.196 -2.502 14.966 1.00 62.06 83 ILE A O 1
ATOM 666 N N . GLU A 1 84 ? 9.888 -1.385 16.900 1.00 55.44 84 GLU A N 1
ATOM 667 C CA . GLU A 1 84 ? 10.797 -2.200 17.712 1.00 55.44 84 GLU A CA 1
ATOM 668 C C . GLU A 1 84 ? 10.408 -3.690 17.670 1.00 55.44 84 GLU A C 1
ATOM 670 O O . GLU A 1 84 ? 9.232 -4.062 17.621 1.00 55.44 84 GLU A O 1
ATOM 675 N N . ILE A 1 85 ? 11.425 -4.557 17.642 1.00 52.91 85 ILE A N 1
ATOM 676 C CA . ILE A 1 85 ? 11.307 -6.005 17.395 1.00 52.91 85 ILE A CA 1
ATOM 677 C C . ILE A 1 85 ? 10.415 -6.703 18.442 1.00 52.91 85 ILE A C 1
ATOM 679 O O . ILE A 1 85 ? 9.745 -7.679 18.104 1.00 52.91 85 ILE A O 1
ATOM 683 N N . ASP A 1 86 ? 10.312 -6.154 19.655 1.00 52.44 86 ASP A N 1
ATOM 684 C CA . ASP A 1 86 ? 9.483 -6.695 20.743 1.00 52.44 86 ASP A CA 1
ATOM 685 C C . ASP A 1 86 ? 7.971 -6.667 20.468 1.00 52.44 86 ASP A C 1
ATOM 687 O O . ASP A 1 86 ? 7.205 -7.371 21.125 1.00 52.44 86 ASP A O 1
ATOM 691 N N . LYS A 1 87 ? 7.506 -5.910 19.466 1.00 65.00 87 LYS A N 1
ATOM 692 C CA . LYS A 1 87 ? 6.078 -5.819 19.118 1.00 65.00 87 LYS A CA 1
ATOM 693 C C . LYS A 1 87 ? 5.769 -6.478 17.773 1.00 65.00 87 LYS A C 1
ATOM 695 O O . LYS A 1 87 ? 5.143 -5.887 16.891 1.00 65.00 87 LYS A O 1
ATOM 700 N N . SER A 1 88 ? 6.193 -7.733 17.616 1.00 67.00 88 SER A N 1
ATOM 701 C CA . SER A 1 88 ? 5.940 -8.565 16.425 1.00 67.00 88 SER A CA 1
ATOM 702 C C . SER A 1 88 ? 4.448 -8.690 16.078 1.00 67.00 88 SER A C 1
ATOM 704 O O . SER A 1 88 ? 4.081 -8.661 14.902 1.00 67.00 88 SER A O 1
ATOM 706 N N . TRP A 1 89 ? 3.579 -8.728 17.093 1.00 76.00 89 TRP A N 1
ATOM 707 C CA . TRP A 1 89 ? 2.123 -8.724 16.931 1.00 76.00 89 TRP A CA 1
ATOM 708 C C . TRP A 1 89 ? 1.617 -7.448 16.239 1.00 76.00 89 TRP A C 1
ATOM 710 O O . TRP A 1 89 ? 0.754 -7.520 15.366 1.00 76.00 89 TRP A O 1
ATOM 720 N N . ALA A 1 90 ? 2.199 -6.286 16.554 1.00 71.69 90 ALA A N 1
ATOM 721 C CA . ALA A 1 90 ? 1.832 -5.021 15.928 1.00 71.69 90 ALA A CA 1
ATOM 722 C C . ALA A 1 90 ? 2.246 -5.019 14.452 1.00 71.69 90 ALA A C 1
ATOM 724 O O . ALA A 1 90 ? 1.457 -4.620 13.599 1.00 71.69 90 ALA A O 1
ATOM 725 N N . LYS A 1 91 ? 3.437 -5.546 14.125 1.00 68.06 91 LYS A N 1
ATOM 726 C CA . LYS A 1 91 ? 3.899 -5.690 12.731 1.00 68.06 91 LYS A CA 1
ATOM 727 C C . LYS A 1 91 ? 2.965 -6.568 11.898 1.00 68.06 91 LYS A C 1
ATOM 729 O O . LYS A 1 91 ? 2.649 -6.197 10.769 1.00 68.06 91 LYS A O 1
ATOM 734 N N . ALA A 1 92 ? 2.501 -7.691 12.448 1.00 72.75 92 ALA A N 1
ATOM 735 C CA . ALA A 1 92 ? 1.561 -8.581 11.765 1.00 72.75 92 ALA A CA 1
ATOM 736 C C . ALA A 1 92 ? 0.232 -7.870 11.460 1.00 72.75 92 ALA A C 1
ATOM 738 O O . ALA A 1 92 ? -0.248 -7.897 10.327 1.00 72.75 92 ALA A O 1
ATOM 739 N N . ILE A 1 93 ? -0.311 -7.142 12.438 1.00 74.12 93 ILE A N 1
ATOM 740 C CA . ILE A 1 93 ? -1.556 -6.387 12.260 1.00 74.12 93 ILE A CA 1
ATOM 741 C C . ILE A 1 93 ? -1.367 -5.242 11.258 1.00 74.12 93 ILE A C 1
ATOM 743 O O . ILE A 1 93 ? -2.209 -5.057 10.380 1.00 74.12 93 ILE A O 1
ATOM 747 N N . PHE A 1 94 ? -0.248 -4.514 11.313 1.00 73.50 94 PHE A N 1
ATOM 748 C CA . PHE A 1 94 ? 0.071 -3.475 10.327 1.00 73.50 94 PHE A CA 1
ATOM 749 C C . PHE A 1 94 ? 0.210 -4.011 8.912 1.00 73.50 94 PHE A C 1
ATOM 751 O O . PHE A 1 94 ? -0.239 -3.354 7.972 1.00 73.50 94 PHE A O 1
ATOM 758 N N . ALA A 1 95 ? 0.814 -5.186 8.738 1.00 70.50 95 ALA A N 1
ATOM 759 C CA . ALA A 1 95 ? 0.956 -5.801 7.425 1.00 70.50 95 ALA A CA 1
ATOM 760 C C . ALA A 1 95 ? -0.416 -6.032 6.773 1.00 70.50 95 ALA A C 1
ATOM 762 O O . ALA A 1 95 ? -0.588 -5.716 5.593 1.00 70.50 95 ALA A O 1
ATOM 763 N N . GLU A 1 96 ? -1.406 -6.464 7.555 1.00 73.75 96 GLU A N 1
ATOM 764 C CA . GLU A 1 96 ? -2.770 -6.717 7.085 1.00 73.75 96 GLU A CA 1
ATOM 765 C C . GLU A 1 96 ? -3.636 -5.458 6.918 1.00 73.75 96 GLU A C 1
ATOM 767 O O . GLU A 1 96 ? -4.634 -5.496 6.198 1.00 73.75 96 GLU A O 1
ATOM 772 N N . LEU A 1 97 ? -3.304 -4.345 7.578 1.00 77.12 97 LEU A N 1
ATOM 773 C CA . LEU A 1 97 ? -4.061 -3.094 7.462 1.00 77.12 97 LEU A CA 1
ATOM 774 C C . LEU A 1 97 ? -3.664 -2.330 6.192 1.00 77.12 97 LEU A C 1
ATOM 776 O O . LEU A 1 97 ? -2.482 -2.147 5.897 1.00 77.12 97 LEU A O 1
ATOM 780 N N . SER A 1 98 ? -4.643 -1.834 5.434 1.00 76.94 98 SER A N 1
ATOM 781 C CA . SER A 1 98 ? -4.353 -0.894 4.341 1.00 76.94 98 SER A CA 1
ATOM 782 C C . SER A 1 98 ? -4.132 0.528 4.877 1.00 76.94 98 SER A C 1
ATOM 784 O O . SER A 1 98 ? -4.525 0.853 6.000 1.00 76.94 98 SER A O 1
ATOM 786 N N . SER A 1 99 ? -3.543 1.406 4.064 1.00 71.38 99 SER A N 1
ATOM 787 C CA . SER A 1 99 ? -3.272 2.800 4.440 1.00 71.38 99 SER A CA 1
ATOM 788 C C . SER A 1 99 ? -4.534 3.575 4.832 1.00 71.38 99 SER A C 1
ATOM 790 O O . SER A 1 99 ? -4.483 4.414 5.730 1.00 71.38 99 SER A O 1
ATOM 792 N N . SER A 1 100 ? -5.691 3.254 4.239 1.00 74.00 100 SER A N 1
ATOM 793 C CA . SER A 1 100 ? -6.973 3.852 4.632 1.00 74.00 100 SER A CA 1
ATOM 794 C C . SER A 1 100 ? -7.399 3.434 6.040 1.00 74.00 100 SER A C 1
ATOM 796 O O . SER A 1 100 ? -7.866 4.274 6.807 1.00 74.00 100 SER A O 1
ATOM 798 N N . HIS A 1 101 ? -7.169 2.175 6.424 1.00 80.12 101 HIS A N 1
ATOM 799 C CA . HIS A 1 101 ? -7.426 1.701 7.783 1.00 80.12 101 HIS A CA 1
ATOM 800 C C . HIS A 1 101 ? -6.511 2.394 8.801 1.00 80.12 101 HIS A C 1
ATOM 802 O O . HIS A 1 101 ? -6.979 2.809 9.859 1.00 80.12 101 HIS A O 1
ATOM 808 N N . ILE A 1 102 ? -5.227 2.566 8.466 1.00 78.31 102 ILE A N 1
ATOM 809 C CA . ILE A 1 102 ? -4.240 3.249 9.317 1.00 78.31 102 ILE A CA 1
ATOM 810 C C . ILE A 1 102 ? -4.601 4.731 9.492 1.00 78.31 102 ILE A C 1
ATOM 812 O O . ILE A 1 102 ? -4.625 5.235 10.615 1.00 78.31 102 ILE A O 1
ATOM 8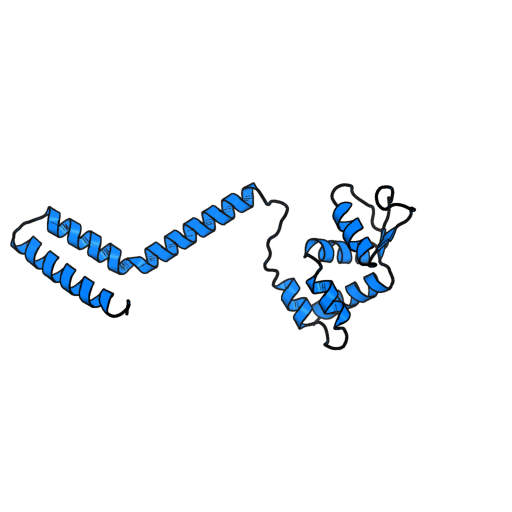16 N N . GLY A 1 103 ? -4.933 5.426 8.401 1.00 78.06 103 GLY A N 1
ATOM 817 C CA . GLY A 1 103 ? -5.358 6.826 8.450 1.00 78.06 103 GLY A CA 1
ATOM 818 C C . GLY A 1 103 ? -6.622 7.020 9.290 1.00 78.06 103 GLY A C 1
ATOM 819 O O . GLY A 1 103 ? -6.699 7.954 10.089 1.00 78.06 103 GLY A O 1
ATOM 820 N N . LEU A 1 104 ? -7.583 6.099 9.175 1.00 82.25 104 LEU A N 1
ATOM 821 C CA . LEU A 1 104 ? -8.800 6.120 9.980 1.00 82.25 104 LEU A CA 1
ATOM 822 C C . LEU A 1 104 ? -8.507 5.870 11.468 1.00 82.25 104 LEU A C 1
ATOM 824 O O . LEU A 1 104 ? -9.011 6.602 12.313 1.00 82.25 104 LEU A O 1
ATOM 828 N N . LEU A 1 105 ? -7.655 4.893 11.793 1.00 83.31 105 LEU A N 1
ATOM 829 C CA . LEU A 1 105 ? -7.187 4.609 13.158 1.00 83.31 105 LEU A CA 1
ATOM 830 C C . LEU A 1 105 ? -6.579 5.851 13.824 1.00 83.31 105 LEU A C 1
ATOM 832 O O . LEU A 1 105 ? -6.945 6.199 14.949 1.00 83.31 105 LEU A O 1
ATOM 836 N N . LEU A 1 106 ? -5.700 6.559 13.111 1.00 81.06 106 LEU A N 1
ATOM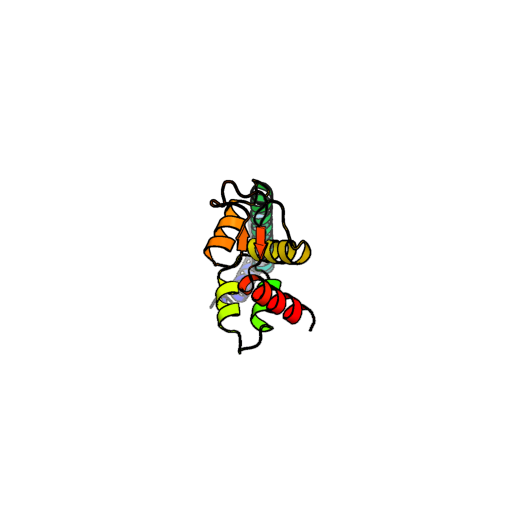 837 C CA . LEU A 1 106 ? -5.079 7.797 13.590 1.00 81.06 106 LEU A CA 1
ATOM 838 C C . LEU A 1 106 ? -6.104 8.926 13.773 1.00 81.06 106 LEU A C 1
ATOM 840 O O . LEU A 1 106 ? -6.059 9.651 14.770 1.00 81.06 106 LEU A O 1
ATOM 844 N N . ALA A 1 107 ? -7.053 9.064 12.844 1.00 81.06 107 ALA A N 1
ATOM 845 C CA . ALA A 1 107 ? -8.117 10.061 12.940 1.00 81.06 107 ALA A CA 1
ATOM 846 C C . ALA A 1 107 ? -9.041 9.808 14.144 1.00 81.06 107 ALA A C 1
ATOM 848 O O . ALA A 1 107 ? -9.377 10.748 14.866 1.00 81.06 107 ALA A O 1
ATOM 849 N N . ILE A 1 108 ? -9.405 8.546 14.397 1.00 84.00 108 ILE A N 1
ATOM 850 C CA . ILE A 1 108 ? -10.216 8.148 15.556 1.00 84.00 108 ILE A CA 1
ATOM 851 C C . ILE A 1 108 ? -9.435 8.392 16.850 1.00 84.00 108 ILE A C 1
ATOM 853 O O . ILE A 1 108 ? -9.991 8.974 17.777 1.00 84.00 108 ILE A O 1
ATOM 857 N N . SER A 1 109 ? -8.143 8.042 16.898 1.00 81.25 109 SER A N 1
ATOM 858 C CA . SER A 1 109 ? -7.282 8.305 18.062 1.00 81.25 109 SER A CA 1
ATOM 859 C C . SER A 1 109 ? -7.248 9.785 18.436 1.00 81.25 109 SER A C 1
ATOM 861 O O . SER A 1 109 ? -7.398 10.138 19.603 1.00 81.25 109 SER A O 1
ATOM 863 N N . LYS A 1 110 ? -7.124 10.665 17.437 1.00 80.06 110 LYS A N 1
ATOM 864 C CA . LYS A 1 110 ? -7.101 12.116 17.651 1.00 80.06 110 LYS A CA 1
ATOM 865 C C . LYS A 1 110 ? -8.464 12.679 18.071 1.00 80.06 110 LYS A C 1
ATOM 867 O O . LYS A 1 110 ? -8.510 13.658 18.809 1.00 80.06 110 LYS A O 1
ATOM 872 N N . ALA A 1 111 ? -9.560 12.095 17.588 1.00 79.31 111 ALA A N 1
ATOM 873 C CA . ALA A 1 111 ? -10.920 12.541 17.893 1.00 79.31 111 ALA A CA 1
ATOM 874 C C . ALA A 1 111 ? -11.472 11.971 19.215 1.00 79.31 111 ALA A C 1
ATOM 876 O O . ALA A 1 111 ? -12.390 12.549 19.796 1.00 79.31 111 ALA A O 1
ATOM 877 N N . GLY A 1 112 ? -10.955 10.831 19.683 1.00 77.94 112 GLY A N 1
ATOM 878 C CA . GLY A 1 112 ? -11.454 10.085 20.842 1.00 77.94 112 GLY A CA 1
ATOM 879 C C . GLY A 1 112 ? -12.787 9.383 20.561 1.00 77.94 112 GLY A C 1
ATOM 880 O O . GLY A 1 112 ? -12.851 8.157 20.534 1.00 77.94 112 GLY A O 1
ATOM 881 N N . LYS A 1 113 ? -13.852 10.156 20.309 1.00 83.00 113 LYS A N 1
ATOM 882 C CA . LYS A 1 113 ? -15.160 9.656 19.857 1.00 83.00 113 LYS A CA 1
ATOM 883 C C . LYS A 1 113 ? -15.407 10.101 18.426 1.00 83.00 113 LYS A C 1
ATOM 885 O O . LYS A 1 113 ? -15.618 11.282 18.155 1.00 83.00 113 LYS A O 1
ATOM 890 N N . PHE A 1 114 ? -15.403 9.149 17.507 1.00 84.56 114 PHE A N 1
ATOM 891 C CA . PHE A 1 114 ? -15.503 9.422 16.084 1.00 84.56 114 PHE A CA 1
ATOM 892 C C . PHE A 1 114 ? -16.907 9.105 15.562 1.00 84.56 114 PHE A C 1
ATOM 894 O O . PHE A 1 114 ? -17.461 8.043 15.847 1.00 84.56 114 PHE A O 1
ATOM 901 N N . LYS A 1 115 ? -17.500 10.034 14.803 1.00 82.25 115 LYS A N 1
ATOM 902 C CA . LYS A 1 115 ? -18.846 9.876 14.237 1.00 82.25 115 LYS A CA 1
ATOM 903 C C . LYS A 1 115 ? -18.799 9.013 12.978 1.00 82.25 115 LYS A C 1
ATOM 905 O O . LYS A 1 115 ? -18.064 9.317 12.041 1.00 82.25 115 LYS A O 1
ATOM 910 N N . CYS A 1 116 ? -19.621 7.971 12.935 1.00 79.12 116 CYS A N 1
ATOM 911 C CA . CYS A 1 116 ? -19.691 7.063 11.798 1.00 79.12 116 CYS A CA 1
ATOM 912 C C . CYS A 1 116 ? -20.293 7.777 10.583 1.00 79.12 116 CYS A C 1
ATOM 914 O O . CYS A 1 116 ? -21.423 8.264 10.632 1.00 79.12 116 CYS A O 1
ATOM 916 N N . GLN A 1 117 ? -19.549 7.816 9.479 1.00 78.38 117 GLN A N 1
ATOM 917 C CA . GLN A 1 117 ? -20.061 8.248 8.180 1.00 78.38 117 GLN A CA 1
ATOM 918 C C . GLN A 1 117 ? -20.348 7.013 7.316 1.00 78.38 117 GLN A C 1
ATOM 920 O O . GLN A 1 117 ? -19.622 6.020 7.370 1.00 78.38 117 GLN A O 1
ATOM 925 N N . ASN A 1 118 ? -21.418 7.051 6.519 1.00 73.88 118 ASN A N 1
ATOM 926 C CA . ASN A 1 118 ? -21.861 5.880 5.749 1.00 73.88 118 ASN A CA 1
ATOM 927 C C . ASN A 1 118 ? -20.823 5.400 4.717 1.00 73.88 118 ASN A C 1
ATOM 929 O O . ASN A 1 118 ? -20.750 4.206 4.447 1.00 73.88 118 ASN A O 1
ATOM 933 N N . ASN A 1 119 ? -19.990 6.302 4.193 1.00 76.62 119 ASN A N 1
ATOM 934 C CA . ASN A 1 119 ? -18.922 6.001 3.232 1.00 76.62 119 ASN A CA 1
ATOM 935 C C . ASN A 1 119 ? -17.771 5.152 3.812 1.00 76.62 119 ASN A C 1
ATOM 937 O O . ASN A 1 119 ? -17.074 4.489 3.053 1.00 76.62 119 ASN A O 1
ATOM 941 N N . ILE A 1 120 ? -17.581 5.143 5.134 1.00 80.00 120 ILE A N 1
ATOM 942 C CA . ILE A 1 120 ? -16.471 4.455 5.822 1.00 80.00 120 ILE A CA 1
ATOM 943 C C . ILE A 1 120 ? -16.944 3.312 6.729 1.00 80.00 120 ILE A C 1
ATOM 945 O O . ILE A 1 120 ? -16.137 2.705 7.432 1.00 80.00 120 ILE A O 1
ATOM 949 N N . LYS A 1 121 ? -18.245 2.983 6.723 1.00 80.31 121 LYS A N 1
ATOM 950 C CA . LYS A 1 121 ? -18.814 1.926 7.581 1.00 80.31 121 LYS A CA 1
ATOM 951 C C . LYS A 1 121 ? -18.195 0.551 7.333 1.00 80.31 121 LYS A C 1
ATOM 953 O O . LYS A 1 121 ? -17.984 -0.188 8.290 1.00 80.31 121 LYS A O 1
ATOM 958 N N . ASN A 1 122 ? -17.862 0.222 6.084 1.00 82.19 122 ASN A N 1
ATOM 959 C CA . ASN A 1 122 ? -17.196 -1.044 5.762 1.00 82.19 122 ASN A CA 1
ATOM 960 C C . ASN A 1 122 ? -15.796 -1.108 6.390 1.00 82.19 122 ASN A C 1
ATOM 962 O O . ASN A 1 122 ? -15.499 -2.055 7.108 1.00 82.19 122 ASN A O 1
ATOM 966 N N . THR A 1 123 ? -14.998 -0.050 6.238 1.00 80.38 123 THR A N 1
ATOM 967 C CA . THR A 1 123 ? -13.660 0.064 6.842 1.00 80.38 123 THR A CA 1
ATOM 968 C C . THR A 1 123 ? -13.714 0.029 8.374 1.00 80.38 123 THR A C 1
ATOM 970 O O . THR A 1 123 ? -12.887 -0.614 9.015 1.00 80.38 123 THR A O 1
ATOM 973 N N . LEU A 1 124 ? -14.716 0.674 8.984 1.00 83.56 124 LEU A N 1
ATOM 974 C CA . LEU A 1 124 ? -14.946 0.622 10.432 1.00 83.56 124 LEU A CA 1
ATOM 975 C C . LEU A 1 124 ? -15.317 -0.784 10.916 1.00 83.56 124 LEU A C 1
ATOM 977 O O . LEU A 1 124 ? -14.865 -1.216 11.976 1.00 83.56 124 LEU A O 1
ATOM 981 N N . ARG A 1 125 ? -16.118 -1.514 10.138 1.00 83.94 125 ARG A N 1
ATOM 982 C CA . ARG A 1 125 ? -16.478 -2.902 10.438 1.00 83.94 125 ARG A CA 1
ATOM 983 C C . ARG A 1 125 ? -15.261 -3.823 10.364 1.00 83.94 125 ARG A C 1
ATOM 985 O O . ARG A 1 125 ? -15.121 -4.679 11.232 1.00 83.94 125 ARG A O 1
ATOM 992 N N . ASP A 1 126 ? -14.373 -3.613 9.399 1.00 84.50 126 ASP A N 1
ATOM 993 C CA . ASP A 1 126 ? -13.149 -4.406 9.250 1.00 84.50 126 ASP A CA 1
ATOM 994 C C . ASP A 1 126 ? -12.159 -4.129 10.398 1.00 84.50 126 ASP A C 1
ATOM 996 O O . ASP A 1 126 ? -11.576 -5.056 10.964 1.00 84.50 126 ASP A O 1
ATOM 1000 N N . LEU A 1 127 ? -12.041 -2.869 10.835 1.00 84.31 127 LEU A N 1
ATOM 1001 C CA . LEU A 1 127 ? -11.278 -2.498 12.036 1.00 84.31 127 LEU A CA 1
ATOM 1002 C C . LEU A 1 127 ? -11.869 -3.093 13.323 1.00 84.31 127 LEU A C 1
ATOM 1004 O O . LEU A 1 127 ? -11.121 -3.554 14.188 1.00 84.31 127 LEU A O 1
ATOM 1008 N N . ARG A 1 128 ? -13.203 -3.135 13.446 1.00 84.50 128 ARG A N 1
ATOM 1009 C CA . ARG A 1 128 ? -13.891 -3.818 14.554 1.00 84.50 128 ARG A CA 1
ATOM 1010 C C . ARG A 1 128 ? -13.628 -5.324 14.529 1.00 84.50 128 ARG A C 1
ATOM 1012 O O . ARG A 1 128 ? -13.370 -5.899 15.580 1.00 84.50 128 ARG A O 1
ATOM 1019 N N . ALA A 1 129 ? -13.685 -5.965 13.361 1.00 83.44 129 ALA A N 1
ATOM 1020 C CA . ALA A 1 129 ? -13.432 -7.402 13.225 1.00 83.44 129 ALA A CA 1
ATOM 1021 C C . ALA A 1 129 ? -12.016 -7.788 13.689 1.00 83.44 129 ALA A C 1
ATOM 1023 O O . ALA A 1 129 ? -11.811 -8.883 14.201 1.00 83.44 129 ALA A O 1
ATOM 1024 N N . LYS A 1 130 ? -11.064 -6.856 13.578 1.00 82.00 130 LYS A N 1
ATOM 1025 C CA . LYS A 1 130 ? -9.692 -6.979 14.090 1.00 82.00 130 LYS A CA 1
ATOM 1026 C C . LYS A 1 130 ? -9.538 -6.614 15.578 1.00 82.00 130 LYS A C 1
ATOM 1028 O O . LYS A 1 130 ? -8.419 -6.603 16.078 1.00 82.00 130 LYS A O 1
ATOM 1033 N N . GLY A 1 131 ? -10.626 -6.297 16.285 1.00 83.44 131 GLY A N 1
ATOM 1034 C CA . GLY A 1 131 ? -10.621 -5.965 17.718 1.00 83.44 131 GLY A CA 1
ATOM 1035 C C . GLY A 1 131 ? -10.084 -4.570 18.062 1.00 83.44 131 GLY A C 1
ATOM 1036 O O . GLY A 1 131 ? -9.802 -4.290 19.225 1.00 83.44 131 GLY A O 1
ATOM 1037 N N . LEU A 1 132 ? -9.931 -3.685 17.071 1.00 86.31 132 LEU A N 1
ATOM 1038 C CA . LEU A 1 132 ? -9.301 -2.368 17.252 1.00 86.31 132 LEU A CA 1
ATOM 1039 C C . LEU A 1 132 ? -10.297 -1.261 17.625 1.00 86.31 132 LEU A C 1
ATOM 1041 O O . LEU A 1 132 ? -9.886 -0.179 18.043 1.00 86.31 132 LEU A O 1
ATOM 1045 N N . LEU A 1 133 ? -11.597 -1.516 17.451 1.00 87.88 133 LEU A N 1
ATOM 1046 C CA . LEU A 1 133 ? -12.661 -0.539 17.662 1.00 87.88 133 LEU A CA 1
ATOM 1047 C C . LEU A 1 133 ? -13.806 -1.092 18.500 1.00 87.88 133 LEU A C 1
ATOM 1049 O O . LEU A 1 133 ? -14.266 -2.218 18.300 1.00 87.88 133 LEU A O 1
ATOM 1053 N N . GLU A 1 134 ? -14.333 -0.213 19.338 1.00 86.25 134 GLU A N 1
ATOM 1054 C CA . GLU A 1 134 ? -15.610 -0.344 20.021 1.00 86.25 134 GLU A CA 1
ATOM 1055 C C . GLU A 1 134 ? -16.622 0.662 19.471 1.00 86.25 134 GLU A C 1
ATOM 1057 O O . GLU A 1 134 ? -16.284 1.623 18.774 1.00 86.25 134 GLU A O 1
ATOM 1062 N N . HIS A 1 135 ? -17.898 0.404 19.738 1.00 87.88 135 HIS A N 1
ATOM 1063 C CA . HIS A 1 135 ? -19.007 1.155 19.167 1.00 87.88 135 HIS A CA 1
ATOM 1064 C C . HIS A 1 135 ? -20.177 1.219 20.149 1.00 87.88 135 HIS A C 1
ATOM 1066 O O . HIS A 1 135 ? -20.310 0.393 21.049 1.00 87.88 135 HIS A O 1
ATOM 1072 N N . ASN A 1 136 ? -21.019 2.241 19.993 1.00 84.88 136 ASN A N 1
ATOM 1073 C CA . ASN A 1 136 ? -22.047 2.594 20.977 1.00 84.88 136 ASN A CA 1
ATOM 1074 C C . ASN A 1 136 ? -23.319 1.733 20.959 1.00 84.88 136 ASN A C 1
ATOM 1076 O O . ASN A 1 136 ? -24.154 1.880 21.849 1.00 84.88 136 ASN A O 1
ATOM 1080 N N . LYS A 1 137 ? -23.515 0.900 19.939 1.00 85.06 137 LYS A N 1
ATOM 1081 C CA . LYS A 1 137 ? -24.743 0.115 19.735 1.00 85.06 137 LYS A CA 1
ATOM 1082 C C . LYS A 1 137 ? -24.412 -1.376 19.645 1.00 85.06 137 LYS A C 1
ATOM 1084 O O . LYS A 1 137 ? -23.251 -1.733 19.694 1.00 85.06 137 LYS A O 1
ATOM 1089 N N . PRO A 1 138 ? -25.382 -2.295 19.542 1.00 77.12 138 PRO A N 1
ATOM 1090 C CA . PRO A 1 138 ? -25.070 -3.723 19.398 1.00 77.12 138 PRO A CA 1
ATOM 1091 C C . PRO A 1 138 ? -24.455 -4.063 18.026 1.00 77.12 138 PRO A C 1
ATOM 1093 O O . PRO A 1 138 ? -23.585 -4.932 17.900 1.00 77.12 138 PRO A O 1
ATOM 1096 N N . SER A 1 139 ? -24.889 -3.349 16.984 1.00 77.12 139 SER A N 1
ATOM 1097 C CA . SER A 1 139 ? -24.528 -3.599 15.589 1.00 77.12 139 SER A CA 1
ATOM 1098 C C . SER A 1 139 ? -23.772 -2.406 15.001 1.00 77.12 139 SER A C 1
ATOM 1100 O O . SER A 1 139 ? -24.175 -1.264 15.193 1.00 77.12 139 SER A O 1
ATOM 1102 N N . MET A 1 140 ? -22.711 -2.682 14.229 1.00 75.44 140 MET A N 1
ATOM 1103 C CA . MET A 1 140 ? -21.912 -1.644 13.555 1.00 75.44 140 MET A CA 1
ATOM 1104 C C . MET A 1 140 ? -22.713 -0.902 12.473 1.00 75.44 140 MET A C 1
ATOM 1106 O O . MET A 1 140 ? -22.413 0.239 12.128 1.00 75.44 140 MET A O 1
ATOM 1110 N N . THR A 1 141 ? -23.737 -1.559 11.927 1.00 75.44 141 THR A N 1
ATOM 1111 C CA . THR A 1 141 ? -24.646 -0.975 10.939 1.00 75.44 141 THR A CA 1
ATOM 1112 C C . THR A 1 141 ? -25.418 0.194 11.542 1.00 75.44 141 THR A C 1
ATOM 1114 O O . THR A 1 141 ? -25.601 1.210 10.867 1.00 75.44 141 THR A O 1
ATOM 1117 N N . ASP A 1 142 ? -25.791 0.078 12.816 1.00 75.31 142 ASP A N 1
ATOM 1118 C CA . ASP A 1 142 ? -26.600 1.067 13.527 1.00 75.31 142 ASP A CA 1
ATOM 1119 C C . ASP A 1 142 ? -25.759 2.047 14.349 1.00 75.31 142 ASP A C 1
ATOM 1121 O O . ASP A 1 142 ? -26.284 3.071 14.788 1.00 75.31 142 ASP A O 1
ATOM 1125 N N . SER A 1 143 ? -24.478 1.749 14.585 1.00 77.88 143 SER A N 1
ATOM 1126 C CA . SER A 1 143 ? -23.588 2.583 15.392 1.00 77.88 143 SER A CA 1
ATOM 1127 C C . SER A 1 143 ? -23.429 3.986 14.815 1.00 77.88 143 SER A C 1
ATOM 1129 O O . SER A 1 143 ? -23.147 4.177 13.629 1.00 77.88 143 SER A O 1
ATOM 1131 N N . ASP A 1 144 ? -23.551 4.971 15.701 1.00 82.06 144 ASP A N 1
ATOM 1132 C CA . ASP A 1 144 ? -23.368 6.386 15.370 1.00 82.06 144 ASP A CA 1
ATOM 1133 C C . ASP A 1 144 ? -21.963 6.858 15.740 1.00 82.06 144 ASP A C 1
ATOM 1135 O O . ASP A 1 144 ? -21.429 7.786 15.128 1.00 82.06 144 ASP A O 1
ATOM 1139 N N . THR A 1 145 ? -21.346 6.213 16.732 1.00 85.12 145 THR A N 1
ATOM 1140 C CA . THR A 1 145 ? -20.028 6.572 17.249 1.00 85.12 145 THR A CA 1
ATOM 1141 C C . THR A 1 145 ? -19.166 5.347 17.513 1.00 85.12 145 THR A C 1
ATOM 1143 O O . THR A 1 145 ? -19.652 4.297 17.942 1.00 85.12 145 THR A O 1
ATOM 1146 N N . VAL A 1 146 ? -17.870 5.514 17.257 1.00 86.94 146 VAL A N 1
ATOM 1147 C CA . VAL A 1 146 ? -16.817 4.528 17.517 1.00 86.94 146 VAL A CA 1
ATOM 1148 C C . VAL A 1 146 ? -15.683 5.158 18.310 1.00 86.94 146 VAL A C 1
ATOM 1150 O O . VAL A 1 146 ? -15.439 6.365 18.214 1.00 86.94 146 VAL A O 1
ATOM 1153 N N . TRP A 1 147 ? -14.978 4.333 19.070 1.00 88.94 147 TRP A N 1
ATOM 1154 C CA . TRP A 1 147 ? -13.741 4.690 19.758 1.00 88.94 147 TRP A CA 1
ATOM 1155 C C . TRP A 1 147 ? -12.751 3.528 19.672 1.00 88.94 147 TRP A C 1
ATOM 1157 O O . TRP A 1 147 ? -13.113 2.410 19.300 1.00 88.94 147 TRP A O 1
ATOM 1167 N N . LEU A 1 148 ? -11.485 3.812 19.968 1.00 88.69 148 LEU A N 1
ATOM 1168 C CA . LEU A 1 148 ? -10.447 2.787 20.010 1.00 88.69 148 LEU A CA 1
ATOM 1169 C C . LEU A 1 148 ? -10.585 1.946 21.272 1.00 88.69 148 LEU A C 1
ATOM 1171 O O . LEU A 1 148 ? -10.869 2.475 22.343 1.00 88.69 148 LEU A O 1
ATOM 1175 N N . THR A 1 149 ? -10.331 0.650 21.135 1.00 88.00 149 THR A N 1
ATOM 1176 C CA . THR A 1 149 ? -10.088 -0.231 22.281 1.00 88.00 149 THR A CA 1
ATOM 1177 C C . THR A 1 149 ? -8.720 0.071 22.893 1.00 88.00 149 THR A C 1
ATOM 1179 O O . THR A 1 149 ? -7.891 0.748 22.273 1.00 88.00 149 THR A O 1
ATOM 1182 N N . ASP A 1 150 ? -8.430 -0.471 24.076 1.00 83.94 150 ASP A N 1
ATOM 1183 C CA . ASP A 1 150 ? -7.082 -0.399 24.664 1.00 83.94 150 ASP A CA 1
ATOM 1184 C C . ASP A 1 150 ? -6.029 -0.958 23.693 1.00 83.94 150 ASP A C 1
ATOM 1186 O O . ASP A 1 150 ? -4.981 -0.354 23.466 1.00 83.94 150 ASP A O 1
ATOM 1190 N N . PHE A 1 151 ? -6.382 -2.050 23.009 1.00 81.69 151 PHE A N 1
ATOM 1191 C CA . PHE A 1 151 ? -5.568 -2.674 21.972 1.00 81.69 151 PHE A CA 1
ATOM 1192 C C . PHE A 1 151 ? -5.359 -1.769 20.744 1.00 81.69 151 PHE A C 1
ATOM 1194 O O . PHE A 1 151 ? -4.237 -1.613 20.258 1.00 81.69 151 PHE A O 1
ATOM 1201 N N . GLY A 1 152 ? -6.419 -1.111 20.257 1.00 82.38 152 GLY A N 1
ATOM 1202 C CA . GLY A 1 152 ? -6.322 -0.130 19.172 1.00 82.38 152 GLY A CA 1
ATOM 1203 C C . GLY A 1 152 ? -5.505 1.109 19.555 1.00 82.38 152 GLY A C 1
ATOM 1204 O O . GLY A 1 152 ? -4.784 1.663 18.724 1.00 82.38 152 GLY A O 1
ATOM 1205 N N . THR A 1 153 ? -5.571 1.517 20.821 1.00 83.56 153 THR A N 1
ATOM 1206 C CA . THR A 1 153 ? -4.816 2.654 21.362 1.00 83.56 153 THR A CA 1
ATOM 1207 C C . THR A 1 153 ? -3.328 2.336 21.453 1.00 83.56 153 THR A C 1
ATOM 1209 O O . THR A 1 153 ? -2.509 3.151 21.019 1.00 83.56 153 THR A O 1
ATOM 1212 N N . GLU A 1 154 ? -2.966 1.143 21.933 1.00 80.69 154 GLU A N 1
ATOM 1213 C CA . GLU A 1 154 ? -1.572 0.695 21.962 1.00 80.69 154 GLU A CA 1
ATOM 1214 C C . GLU A 1 154 ? -0.991 0.611 20.544 1.00 80.69 154 GLU A C 1
ATOM 1216 O O . GLU A 1 154 ? 0.110 1.107 20.287 1.00 80.69 154 GLU A O 1
ATOM 1221 N N . LEU A 1 155 ? -1.762 0.070 19.594 1.00 81.31 155 LEU A N 1
ATOM 1222 C CA . LEU A 1 155 ? -1.360 -0.005 18.192 1.00 81.31 155 LEU A CA 1
ATOM 1223 C C . LEU A 1 155 ? -1.054 1.391 17.621 1.00 81.31 155 LEU A C 1
ATOM 1225 O O . LEU A 1 155 ? -0.024 1.583 16.977 1.00 81.31 155 LEU A O 1
ATOM 1229 N N . VAL A 1 156 ? -1.901 2.388 17.892 1.00 81.38 156 VAL A N 1
ATOM 1230 C CA . VAL A 1 156 ? -1.693 3.767 17.416 1.00 81.38 156 VAL A CA 1
ATOM 1231 C C . VAL A 1 156 ? -0.508 4.458 18.099 1.00 81.38 156 VAL A C 1
ATOM 1233 O O . VAL A 1 156 ? 0.234 5.196 17.438 1.00 81.38 156 VAL A O 1
ATOM 1236 N N . GLN A 1 157 ? -0.284 4.219 19.392 1.00 80.44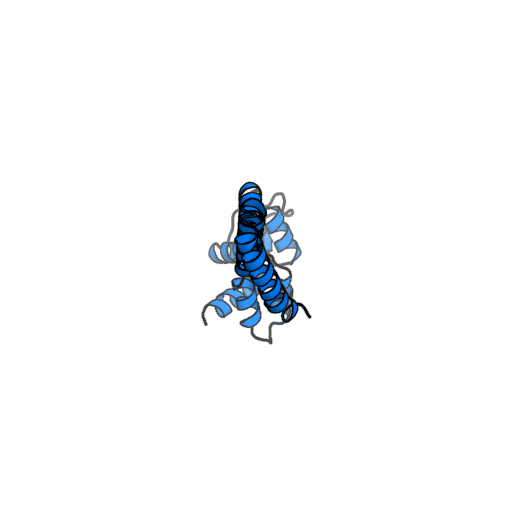 157 GLN A N 1
ATOM 1237 C CA . GLN A 1 157 ? 0.890 4.745 20.100 1.00 80.44 157 GLN A CA 1
ATOM 1238 C C . GLN A 1 157 ? 2.198 4.240 19.488 1.00 80.44 157 GLN A C 1
ATOM 1240 O O . GLN A 1 157 ? 3.152 5.008 19.352 1.00 80.44 157 GLN A O 1
ATOM 1245 N N . ILE A 1 158 ? 2.231 2.978 19.060 1.00 76.69 158 ILE A N 1
ATOM 1246 C CA . ILE A 1 158 ? 3.392 2.395 18.382 1.00 76.69 158 ILE A CA 1
ATOM 1247 C C . ILE A 1 158 ? 3.658 3.123 17.057 1.00 76.69 158 ILE A C 1
ATOM 1249 O O . ILE A 1 158 ? 4.796 3.521 16.808 1.00 76.69 158 ILE A O 1
ATOM 1253 N N . ILE A 1 159 ? 2.619 3.390 16.251 1.00 73.25 159 ILE A N 1
ATOM 1254 C CA . ILE A 1 159 ? 2.761 4.160 14.998 1.00 73.25 159 ILE A CA 1
ATOM 1255 C C . ILE A 1 159 ? 3.327 5.541 15.293 1.00 73.25 159 ILE A C 1
ATOM 1257 O O . ILE A 1 159 ? 4.351 5.929 14.742 1.00 73.25 159 ILE A O 1
ATOM 1261 N N . THR A 1 160 ? 2.655 6.287 16.168 1.00 70.75 160 THR A N 1
ATOM 1262 C CA . THR A 1 160 ? 2.974 7.698 16.412 1.00 70.75 160 THR A CA 1
ATOM 1263 C C . THR A 1 160 ? 4.362 7.879 17.019 1.00 70.75 160 THR A C 1
ATOM 1265 O O . THR A 1 160 ? 5.041 8.854 16.691 1.00 70.75 160 THR A O 1
ATOM 1268 N N . THR A 1 161 ? 4.815 6.928 17.839 1.00 66.19 161 THR A N 1
ATOM 1269 C CA . THR A 1 161 ? 6.175 6.906 18.398 1.00 66.19 161 THR A CA 1
ATOM 1270 C C . THR A 1 161 ? 7.214 6.551 17.332 1.00 66.19 161 THR A C 1
ATOM 1272 O O . THR A 1 161 ? 8.252 7.205 17.270 1.00 66.19 161 THR A O 1
ATOM 1275 N N . SER A 1 162 ? 6.916 5.601 16.436 1.00 57.69 162 SER A N 1
ATOM 1276 C CA . SER A 1 162 ? 7.809 5.239 15.323 1.00 57.69 162 SER A CA 1
ATOM 1277 C C . SER A 1 162 ? 8.013 6.370 14.302 1.00 57.69 162 SER A C 1
ATOM 1279 O O . SER A 1 162 ? 9.071 6.448 13.693 1.00 57.69 162 SER A O 1
ATOM 1281 N N . THR A 1 163 ? 7.050 7.290 14.159 1.00 51.97 163 THR A N 1
ATOM 1282 C CA . THR A 1 163 ? 7.149 8.481 13.285 1.00 51.97 163 THR A CA 1
ATOM 1283 C C . THR A 1 163 ? 7.815 9.711 13.916 1.00 51.97 163 THR A C 1
ATOM 1285 O O . THR A 1 163 ? 7.972 10.718 13.230 1.00 51.97 163 THR A O 1
ATOM 1288 N N . LYS A 1 164 ? 8.146 9.694 15.217 1.00 44.56 164 LYS A N 1
ATOM 1289 C CA . LYS A 1 164 ? 8.774 10.836 15.921 1.00 44.56 164 LYS A CA 1
ATOM 1290 C C . LYS A 1 164 ? 10.305 10.749 16.029 1.00 44.56 164 LYS A C 1
ATOM 1292 O O . LYS A 1 164 ? 10.901 11.700 16.533 1.00 44.56 164 LYS A O 1
ATOM 1297 N N . LYS A 1 165 ? 10.912 9.635 15.614 1.00 40.22 165 LYS A N 1
ATOM 1298 C CA . LYS A 1 165 ? 12.368 9.490 15.454 1.00 40.22 165 LYS A CA 1
ATOM 1299 C C . LYS A 1 165 ? 12.781 9.929 14.055 1.00 40.22 165 LYS A C 1
ATOM 1301 O O . LYS A 1 165 ? 13.880 10.512 13.958 1.00 40.22 165 LYS A O 1
#

Foldseek 3Di:
DVVVVLVVLLVVLVVQLVVCVVVVVVVSNVVSVVVNVCSVCVVVVVVVVVVVVVVVVVVVCVVVPPPDPPPPPVLLVLLLVLQDPVPVVLSVVSVPDDPVLLVVLLVQLVVQKDFDDPVCLVSVVVCVVVVQKDFDDPDSVPGGIIHGDPVSNVSNVSSVVSVVD